Protein AF-A0ABD0NIB5-F1 (afdb_monomer)

Nearest PDB structures (foldseek):
  5cr4-assembly1_A  TM=8.620E-01  e=3.767E-12  synthetic construct
  3hot-assembly1_B  TM=6.915E-01  e=9.073E-05  Drosophila mauritiana
  3hos-assembly1_B  TM=7.669E-01  e=8.879E-03  Drosophila mauritiana
  6put-assembly1_A-2  TM=5.890E-01  e=1.660E-01  Saccharolobus solfataricus P2
  6v3k-assembly1_A-2  TM=4.832E-01  e=2.432E-01  Saccharolobus solfataricus P2

Radius of g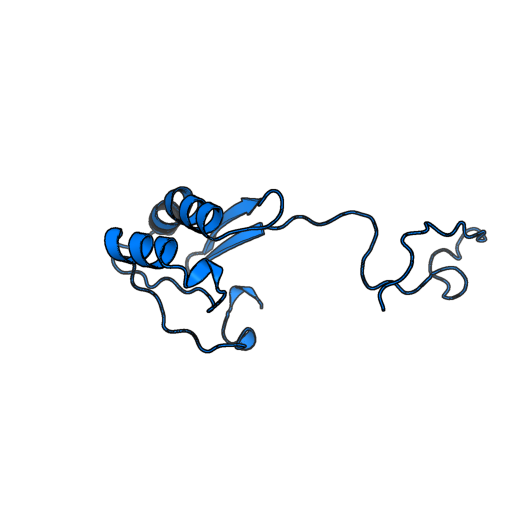yration: 20.5 Å; Cα contacts (8 Å, |Δi|>4): 111; chains: 1; bounding box: 49×28×50 Å

Secondary structure (DSSP, 8-state):
-------------TT-TT-GGG----SS-TT---EEEEEEETTEEEEEEEEPS---HHHHHHHHHHHHHHHHHHTT--S-PEE-----TTTSSHHHHHHHHHTT-EE----TT-GGG-TT--

InterPro domains:
  IPR036397 Ribonuclease H superfamily [G3DSA:3.30.420.10] (1-122)
  IPR038717 Tc1-like transposase, DDE domain [PF13358] (7-122)
  IPR052338 Transposase_5 [PTHR23022] (2-122)

Solvent-accessible surface area (backbone atoms only — not comparable to full-atom values): 8155 Å² total; per-residue (Å²): 137,86,78,82,93,69,84,80,87,74,91,72,61,92,92,42,76,83,38,71,96,60,53,78,93,70,97,70,74,94,82,73,84,86,47,74,48,73,50,68,54,98,79,43,78,40,59,73,42,82,46,84,75,83,86,45,38,67,58,48,39,51,49,44,71,74,39,47,63,55,29,37,57,77,55,63,55,64,96,78,56,75,46,77,61,68,74,50,69,44,59,66,28,69,70,29,48,49,50,34,56,77,68,70,53,45,68,49,90,61,72,80,94,50,63,91,78,38,77,89,79,110

Sequence (122 aa):
LFGLNSKPYVWRKPGTAHHLSSTVPTVKHGGGSIMLWGRFSAAGTGRLVAIEGKMNAAKYRDILDENLLQSAQDLRLGRRFTFQQDNDPKHTAKITKEWLHNNSVTVLEWPSQSPDLNPIEH

Organism: Cirrhinus mrigala (NCBI:txid683832)

Mean predicted aligned error: 9.31 Å

Structure (mmCIF, N/CA/C/O backbone):
data_AF-A0ABD0NIB5-F1
#
_entry.id   AF-A0ABD0NIB5-F1
#
loop_
_atom_site.group_PDB
_atom_site.id
_atom_site.type_symbol
_atom_site.label_atom_id
_atom_site.label_alt_id
_atom_site.label_comp_id
_atom_site.label_asym_id
_atom_site.label_entity_id
_atom_site.label_seq_id
_atom_site.pdbx_PDB_ins_code
_atom_site.Cartn_x
_atom_site.Cartn_y
_atom_site.Cartn_z
_atom_site.occupancy
_atom_site.B_iso_or_equ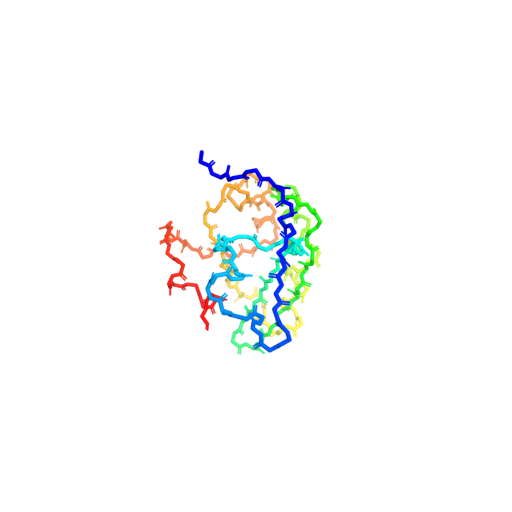iv
_atom_site.auth_seq_id
_atom_site.auth_comp_id
_atom_site.auth_asym_id
_atom_site.auth_atom_id
_atom_site.pdbx_PDB_model_num
ATOM 1 N N . LEU A 1 1 ? 31.443 -2.856 -5.467 1.00 42.91 1 LEU A N 1
ATOM 2 C CA . LEU A 1 1 ? 30.463 -3.916 -5.798 1.00 42.91 1 LEU A CA 1
ATOM 3 C C . LEU A 1 1 ? 29.286 -3.257 -6.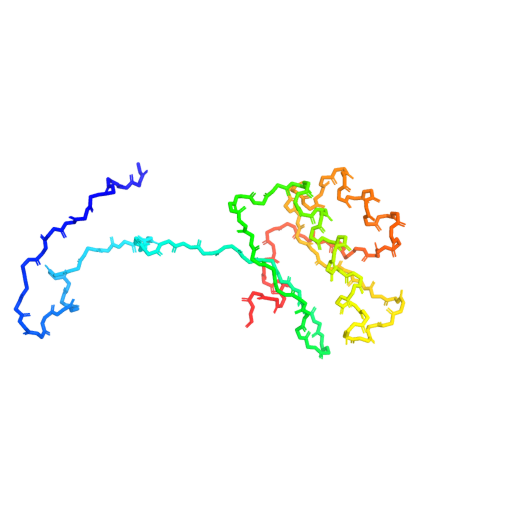507 1.00 42.91 1 LEU A C 1
ATOM 5 O O . LEU A 1 1 ? 28.873 -2.203 -6.053 1.00 42.91 1 LEU A O 1
ATOM 9 N N . PHE A 1 2 ? 28.798 -3.861 -7.592 1.00 42.81 2 PHE A N 1
ATOM 10 C CA . PHE A 1 2 ? 27.950 -3.304 -8.666 1.00 42.81 2 PHE A CA 1
ATOM 11 C C . PHE A 1 2 ? 28.723 -2.509 -9.729 1.00 42.81 2 PHE A C 1
ATOM 13 O O . PHE A 1 2 ? 29.381 -1.513 -9.445 1.00 42.81 2 PHE A O 1
ATOM 20 N N . GLY A 1 3 ? 28.713 -3.076 -10.939 1.00 44.53 3 GLY A N 1
ATOM 21 C CA . GLY A 1 3 ? 29.575 -2.733 -12.063 1.00 44.53 3 GLY A CA 1
ATOM 22 C C . GLY A 1 3 ? 29.152 -1.480 -12.821 1.00 44.53 3 GLY A C 1
ATOM 23 O O . GLY A 1 3 ? 28.017 -1.017 -12.732 1.00 44.53 3 GLY A O 1
ATOM 24 N N . LEU A 1 4 ? 30.113 -0.952 -13.577 1.00 46.78 4 LEU A N 1
ATOM 25 C CA . LEU A 1 4 ? 29.956 0.165 -14.500 1.00 46.78 4 LEU A CA 1
ATOM 26 C C . LEU A 1 4 ? 28.798 -0.106 -15.470 1.00 46.78 4 LEU A C 1
ATOM 28 O O . LEU A 1 4 ? 28.734 -1.161 -16.096 1.00 46.78 4 LEU A O 1
ATOM 32 N N . ASN A 1 5 ? 27.904 0.872 -15.606 1.00 50.88 5 ASN A N 1
ATOM 33 C CA . ASN A 1 5 ? 26.737 0.850 -16.489 1.00 50.88 5 ASN A CA 1
ATOM 34 C C . ASN A 1 5 ? 27.150 1.086 -17.960 1.00 50.88 5 ASN A C 1
ATOM 36 O O . ASN A 1 5 ? 26.609 1.951 -18.647 1.00 50.88 5 ASN A O 1
ATOM 40 N N . SER A 1 6 ? 28.173 0.377 -18.441 1.00 58.03 6 SER A N 1
ATOM 41 C CA . SER A 1 6 ? 28.571 0.403 -19.845 1.00 58.03 6 SER A CA 1
ATOM 42 C C . SER A 1 6 ? 27.725 -0.610 -20.618 1.00 58.03 6 SER A C 1
ATOM 44 O O . SER A 1 6 ? 27.496 -1.725 -20.160 1.00 58.03 6 SER A O 1
ATOM 46 N N . LYS A 1 7 ? 27.219 -0.223 -21.794 1.00 60.12 7 LYS A N 1
ATOM 47 C CA . LYS A 1 7 ? 26.628 -1.162 -22.757 1.00 60.12 7 LYS A CA 1
ATOM 48 C C . LYS A 1 7 ? 27.784 -1.760 -23.572 1.00 60.12 7 LYS A C 1
ATOM 50 O O . LYS A 1 7 ? 28.289 -1.056 -24.447 1.00 60.12 7 LYS A O 1
ATOM 55 N N . PRO A 1 8 ? 28.268 -2.985 -23.294 1.00 62.38 8 PRO A N 1
ATOM 56 C CA . PRO A 1 8 ? 29.322 -3.581 -24.104 1.00 62.38 8 PRO A CA 1
ATOM 57 C C . PRO A 1 8 ? 28.783 -3.870 -25.509 1.00 62.38 8 PRO A C 1
ATOM 59 O O . PRO A 1 8 ? 27.732 -4.492 -25.666 1.00 62.38 8 PRO A O 1
ATOM 62 N N . TYR A 1 9 ? 29.507 -3.429 -26.535 1.00 65.50 9 TYR A N 1
ATOM 63 C CA . TYR A 1 9 ? 29.272 -3.893 -27.899 1.00 65.50 9 TYR A CA 1
ATOM 64 C C . TYR A 1 9 ? 29.838 -5.308 -28.030 1.00 65.50 9 TYR A C 1
ATOM 66 O O . TYR A 1 9 ? 31.009 -5.540 -27.732 1.00 65.50 9 TYR A O 1
ATOM 74 N N . VAL A 1 10 ? 29.007 -6.254 -28.467 1.00 65.88 10 VAL A N 1
ATOM 75 C CA . VAL A 1 10 ? 29.398 -7.652 -28.679 1.00 65.88 10 VAL A CA 1
ATOM 76 C C . VAL A 1 10 ? 29.187 -7.993 -30.148 1.00 65.88 10 VAL A C 1
ATOM 78 O O . VAL A 1 10 ? 28.077 -7.873 -30.667 1.00 65.88 10 VAL A O 1
ATOM 81 N N . TRP A 1 11 ? 30.244 -8.438 -30.820 1.00 69.06 11 TRP A N 1
ATO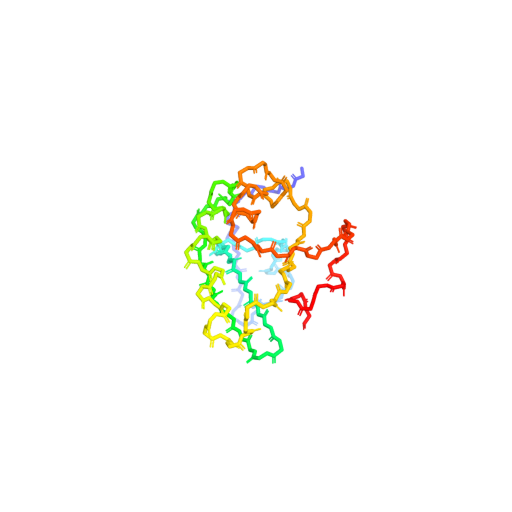M 82 C CA . TRP A 1 11 ? 30.158 -8.990 -32.169 1.00 69.06 11 TRP A CA 1
ATOM 83 C C . TRP A 1 11 ? 29.768 -10.464 -32.070 1.00 69.06 11 TRP A C 1
ATOM 85 O O . TRP A 1 11 ? 30.434 -11.235 -31.381 1.00 69.06 11 TRP A O 1
ATOM 95 N N . ARG A 1 12 ? 28.683 -10.867 -32.739 1.00 74.19 12 ARG A N 1
ATOM 96 C CA . ARG A 1 12 ? 28.191 -12.253 -32.715 1.00 74.19 12 ARG A CA 1
ATOM 97 C C . ARG A 1 12 ? 27.813 -12.741 -34.107 1.00 74.19 12 ARG A C 1
ATOM 99 O O . ARG A 1 12 ? 27.367 -11.956 -34.941 1.00 74.19 12 ARG A O 1
ATOM 106 N N . LYS A 1 13 ? 27.968 -14.045 -34.342 1.00 78.19 13 LYS A N 1
ATOM 107 C CA . LYS A 1 13 ? 27.510 -14.694 -35.576 1.00 78.19 13 LYS A CA 1
ATOM 108 C C . LYS A 1 13 ? 25.978 -14.842 -35.546 1.00 78.19 13 LYS A C 1
ATOM 110 O O . LYS A 1 13 ? 25.401 -14.967 -34.459 1.00 78.19 13 LYS A O 1
ATOM 115 N N . PRO A 1 14 ? 25.293 -14.846 -36.705 1.00 77.31 14 PRO A N 1
ATOM 116 C CA . PRO A 1 14 ? 23.875 -15.191 -36.764 1.00 77.31 14 PRO A CA 1
ATOM 117 C C . PRO A 1 14 ? 23.617 -16.534 -36.063 1.00 77.31 14 PRO A C 1
ATOM 119 O O . PRO A 1 14 ? 24.355 -17.492 -36.273 1.00 77.31 14 PRO A O 1
ATOM 122 N N . GLY A 1 15 ? 22.612 -16.589 -35.185 1.00 77.25 15 GLY A N 1
ATOM 123 C CA . GLY A 1 15 ? 22.260 -17.797 -34.425 1.00 77.25 15 GLY A CA 1
ATOM 124 C C . GLY A 1 15 ? 22.992 -18.007 -33.090 1.00 77.25 15 GLY A C 1
ATOM 125 O O . GLY A 1 15 ? 22.580 -18.870 -32.326 1.00 77.25 15 GLY A O 1
ATOM 126 N N . THR A 1 16 ? 24.009 -17.209 -32.731 1.00 76.50 16 THR A N 1
ATOM 127 C CA . THR A 1 16 ? 24.766 -17.399 -31.466 1.00 76.50 16 THR A CA 1
ATOM 128 C C . THR A 1 16 ? 24.351 -16.440 -30.347 1.00 76.50 16 THR A C 1
ATOM 130 O O . THR A 1 16 ? 25.130 -16.150 -29.441 1.00 76.50 16 THR A O 1
ATOM 133 N N . ALA A 1 17 ? 23.122 -15.918 -30.407 1.00 70.19 17 ALA A N 1
ATOM 134 C CA . ALA A 1 17 ? 22.632 -14.855 -29.528 1.00 70.19 17 ALA A CA 1
ATOM 135 C C . ALA A 1 17 ? 22.681 -15.185 -28.028 1.00 70.19 17 ALA A C 1
ATOM 137 O O . ALA A 1 17 ? 22.849 -14.270 -27.226 1.00 70.19 17 ALA A O 1
ATOM 138 N N . HIS A 1 18 ? 22.566 -16.468 -27.679 1.00 71.44 18 HIS A N 1
ATOM 139 C CA . HIS A 1 18 ? 22.516 -16.966 -26.302 1.00 71.44 18 HIS A CA 1
ATOM 140 C C . HIS A 1 18 ? 23.766 -17.762 -25.902 1.00 71.44 18 HIS A C 1
ATOM 142 O O . HIS A 1 18 ? 23.782 -18.393 -24.849 1.00 71.44 18 HIS A O 1
ATOM 148 N N . HIS A 1 19 ? 24.812 -17.769 -26.736 1.00 74.31 19 HIS A N 1
ATOM 149 C CA . HIS A 1 19 ? 26.062 -18.430 -26.377 1.00 74.31 19 HIS A CA 1
ATOM 150 C C . HIS A 1 19 ? 26.731 -17.666 -25.229 1.00 74.31 19 HIS A C 1
ATOM 152 O O . HIS A 1 19 ? 26.800 -16.438 -25.284 1.00 74.31 19 HIS A O 1
ATOM 158 N N . LEU A 1 20 ? 27.262 -18.368 -24.218 1.00 64.50 20 LEU A N 1
ATOM 159 C CA . LEU A 1 20 ? 27.852 -17.720 -23.036 1.00 64.50 20 LEU A CA 1
ATOM 160 C C . LEU A 1 20 ? 28.972 -16.733 -23.394 1.00 64.50 20 LEU A C 1
ATOM 162 O O . LEU A 1 20 ? 29.111 -15.706 -22.741 1.00 64.50 20 LEU A O 1
ATOM 166 N N . SER A 1 21 ? 29.726 -16.984 -24.470 1.00 68.94 21 SER A N 1
ATOM 167 C CA . SER A 1 21 ? 30.763 -16.054 -24.948 1.00 68.94 21 SER A CA 1
ATOM 168 C C . SER A 1 21 ? 30.208 -14.754 -25.552 1.00 68.94 21 SER A C 1
ATOM 170 O O . SER A 1 21 ? 30.974 -13.863 -25.902 1.00 68.94 21 SER A O 1
ATOM 172 N N . SER A 1 22 ? 28.890 -14.661 -25.742 1.00 64.75 22 SER A N 1
ATOM 173 C CA . SER A 1 22 ? 28.165 -13.525 -26.324 1.00 64.75 22 SER A CA 1
ATOM 174 C C . SER A 1 22 ? 27.212 -12.849 -25.328 1.00 64.75 22 SER A C 1
ATOM 176 O O . SER A 1 22 ? 26.482 -11.935 -25.712 1.00 64.75 22 SER A O 1
ATOM 178 N N . THR A 1 23 ? 27.218 -13.268 -24.057 1.00 71.19 23 THR A N 1
ATOM 179 C CA . THR A 1 23 ? 26.384 -12.703 -22.987 1.00 71.19 23 THR A CA 1
ATOM 180 C C . THR A 1 23 ? 27.231 -12.373 -21.765 1.00 71.19 23 THR A C 1
ATOM 182 O O . THR A 1 23 ? 28.021 -13.200 -21.322 1.00 71.19 23 THR A O 1
ATOM 185 N N . VAL A 1 24 ? 27.031 -11.196 -21.172 1.00 71.38 24 VAL A N 1
ATOM 186 C CA . VAL A 1 24 ? 27.595 -10.874 -19.854 1.00 71.38 24 VAL A CA 1
ATOM 187 C C . VAL A 1 24 ? 26.522 -11.162 -18.803 1.00 71.38 24 VAL A C 1
ATOM 189 O O . VAL A 1 24 ? 25.428 -10.599 -18.913 1.00 71.38 24 VAL A O 1
ATOM 192 N N . PRO A 1 25 ? 26.790 -12.011 -17.794 1.00 71.06 25 PRO A N 1
ATOM 193 C CA . PRO A 1 25 ? 25.867 -12.202 -16.685 1.00 71.06 25 PRO A CA 1
ATOM 194 C C . PRO A 1 25 ? 25.581 -10.861 -16.003 1.00 71.06 25 PRO A C 1
ATOM 196 O O . PRO A 1 25 ? 26.498 -10.165 -15.568 1.00 71.06 25 PRO A O 1
ATOM 199 N N . THR A 1 26 ? 24.307 -10.485 -15.911 1.00 69.44 26 THR A N 1
ATOM 200 C CA . THR A 1 26 ? 23.878 -9.295 -15.172 1.00 69.44 26 THR A CA 1
ATOM 201 C C . THR A 1 26 ? 22.681 -9.630 -14.299 1.00 69.44 26 THR A C 1
ATOM 203 O O . THR A 1 26 ? 21.795 -10.375 -14.704 1.00 69.44 26 THR A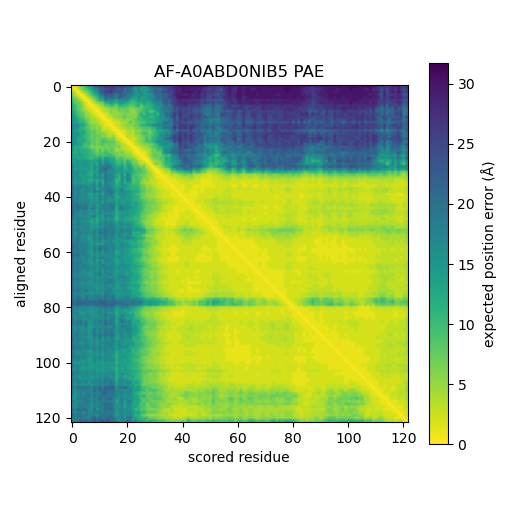 O 1
ATOM 206 N N . VAL A 1 27 ? 22.657 -9.049 -13.102 1.00 69.62 27 VAL A N 1
ATOM 207 C CA . VAL A 1 27 ? 21.533 -9.146 -12.158 1.00 69.62 27 VAL A CA 1
ATOM 208 C C . VAL A 1 27 ? 20.437 -8.114 -12.441 1.00 69.62 27 VAL A C 1
ATOM 210 O O . VAL A 1 27 ? 19.342 -8.216 -11.902 1.00 69.62 27 VAL A O 1
ATOM 213 N N . LYS A 1 28 ? 20.722 -7.095 -13.266 1.00 68.00 28 LYS A N 1
ATOM 214 C CA . LYS A 1 28 ? 19.764 -6.056 -13.666 1.00 68.00 28 LYS A CA 1
ATOM 215 C C . LYS A 1 28 ? 19.900 -5.785 -15.159 1.00 68.00 28 LYS A C 1
ATOM 217 O O . LYS A 1 28 ? 20.960 -5.369 -15.631 1.00 68.00 28 LYS A O 1
ATOM 222 N N . HIS A 1 29 ? 18.829 -6.017 -15.907 1.00 68.19 29 HIS A N 1
ATOM 223 C CA . HIS A 1 29 ? 18.769 -5.658 -17.319 1.00 68.19 29 HIS A CA 1
ATOM 224 C C . HIS A 1 29 ? 18.445 -4.164 -17.472 1.00 68.19 29 HIS A C 1
ATOM 226 O O . HIS A 1 29 ? 17.666 -3.601 -16.708 1.00 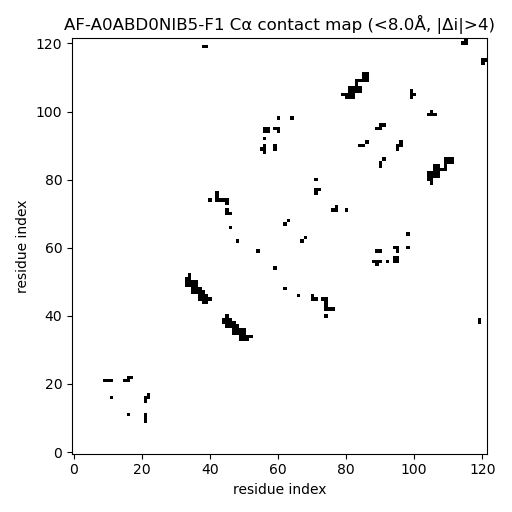68.19 29 HIS A O 1
ATOM 232 N N . GLY A 1 30 ? 19.047 -3.507 -18.467 1.00 70.06 30 GLY A N 1
ATOM 233 C CA . GLY A 1 30 ? 18.947 -2.056 -18.688 1.00 70.06 30 GLY A CA 1
ATOM 234 C C . GLY A 1 30 ? 17.606 -1.556 -19.246 1.00 70.06 30 GLY A C 1
ATOM 235 O O . GLY A 1 30 ? 17.572 -0.469 -19.812 1.00 70.06 30 GLY A O 1
ATOM 236 N N . GLY A 1 31 ? 16.531 -2.344 -19.131 1.00 76.00 31 GLY A N 1
ATOM 237 C CA . GLY A 1 31 ? 15.190 -2.025 -19.641 1.00 76.00 31 GLY A CA 1
ATOM 238 C C . GLY A 1 31 ? 14.322 -1.190 -18.692 1.00 76.00 31 GLY A C 1
ATOM 239 O O . GLY A 1 31 ? 13.193 -0.864 -19.041 1.00 76.00 31 GLY A O 1
ATOM 240 N N . GLY A 1 32 ? 14.838 -0.835 -17.511 1.00 80.19 32 GLY A N 1
ATOM 241 C CA . GLY A 1 32 ? 14.067 -0.158 -16.467 1.00 80.19 32 GLY A CA 1
ATOM 242 C C . GLY A 1 32 ? 13.205 -1.124 -15.647 1.00 80.19 32 GLY A C 1
ATOM 243 O O . GLY A 1 32 ? 13.209 -2.333 -15.867 1.00 80.19 32 GLY A O 1
ATOM 244 N N . SER A 1 33 ? 12.493 -0.585 -14.661 1.00 85.19 33 SER A N 1
ATOM 245 C CA . SER A 1 33 ? 11.581 -1.336 -13.793 1.00 85.19 33 SER A CA 1
ATOM 246 C C . SER A 1 33 ? 10.390 -0.464 -13.422 1.00 85.19 33 SER A C 1
ATOM 248 O O . SER A 1 33 ? 10.578 0.722 -13.147 1.00 85.19 33 SER A O 1
ATOM 250 N N . ILE A 1 34 ? 9.201 -1.057 -13.346 1.00 89.19 34 ILE A N 1
ATOM 251 C CA . ILE A 1 34 ? 8.026 -0.425 -12.739 1.00 89.19 34 ILE A CA 1
ATOM 252 C C . ILE A 1 34 ? 7.868 -0.916 -11.300 1.00 89.19 34 ILE A C 1
ATOM 254 O O . ILE A 1 34 ? 8.156 -2.074 -11.002 1.00 89.19 34 ILE A O 1
ATOM 258 N N . MET A 1 35 ? 7.427 -0.033 -10.407 1.00 93.44 35 MET A N 1
ATOM 259 C CA . MET A 1 35 ? 7.033 -0.396 -9.049 1.00 93.44 35 MET A CA 1
ATOM 260 C C . MET A 1 35 ? 5.510 -0.413 -8.992 1.00 93.44 35 MET A C 1
ATOM 262 O O . MET A 1 35 ? 4.869 0.529 -9.451 1.00 93.44 35 MET A O 1
ATOM 266 N N . LEU A 1 36 ? 4.935 -1.485 -8.457 1.00 94.25 36 LEU A N 1
ATOM 267 C CA . LEU A 1 36 ? 3.491 -1.655 -8.338 1.00 94.25 36 LEU A CA 1
ATOM 268 C C . LEU A 1 36 ? 3.126 -1.819 -6.865 1.00 94.25 36 LEU A C 1
ATOM 270 O O . LEU A 1 36 ? 3.834 -2.494 -6.119 1.00 94.25 36 LEU A O 1
ATOM 274 N N . TRP A 1 37 ? 2.013 -1.220 -6.460 1.00 95.56 37 TRP A N 1
ATOM 275 C CA . TRP A 1 37 ? 1.303 -1.589 -5.243 1.00 95.56 37 TRP A CA 1
ATOM 276 C C . TRP A 1 37 ? 0.035 -2.329 -5.631 1.00 95.56 37 TRP A C 1
ATOM 278 O O . TRP A 1 37 ? -0.704 -1.878 -6.504 1.00 95.56 37 TRP A O 1
ATOM 288 N N . GLY A 1 38 ? -0.215 -3.464 -4.995 1.00 94.75 38 GLY A N 1
ATOM 289 C CA . GLY A 1 38 ? -1.390 -4.276 -5.257 1.00 94.75 38 GLY A CA 1
ATOM 290 C C . GLY A 1 38 ? -1.958 -4.854 -3.976 1.00 94.75 38 GLY A C 1
ATOM 291 O O . GLY A 1 38 ? -1.296 -4.910 -2.940 1.00 94.75 38 GLY A O 1
ATOM 292 N N . ARG A 1 39 ? -3.203 -5.304 -4.073 1.00 94.56 39 ARG A N 1
ATOM 293 C CA . ARG A 1 39 ? -3.879 -6.076 -3.035 1.00 94.56 39 ARG A CA 1
ATOM 294 C C . ARG A 1 39 ? -4.800 -7.097 -3.670 1.00 94.56 39 ARG A C 1
ATOM 296 O O . ARG A 1 39 ? -5.312 -6.889 -4.768 1.00 94.56 39 ARG A O 1
ATOM 303 N N . PHE A 1 40 ? -5.092 -8.156 -2.940 1.00 96.19 40 PHE A N 1
ATOM 304 C CA . PHE A 1 40 ? -6.077 -9.147 -3.343 1.00 96.19 40 PHE A CA 1
ATOM 305 C C . PHE A 1 40 ? -6.768 -9.733 -2.111 1.00 96.19 40 PHE A C 1
ATOM 307 O O . PHE A 1 40 ? -6.463 -9.378 -0.973 1.00 96.19 40 PHE A O 1
ATOM 314 N N . SER A 1 41 ? -7.753 -10.582 -2.354 1.00 95.81 41 SER A N 1
ATOM 315 C CA . SER A 1 41 ? -8.434 -11.384 -1.344 1.00 95.81 41 SER A CA 1
ATOM 316 C C . SER A 1 41 ? -8.830 -12.722 -1.962 1.00 95.81 41 SER A C 1
ATOM 318 O O . SER A 1 41 ? -8.713 -12.903 -3.174 1.00 95.81 41 SER A O 1
ATOM 320 N N . ALA A 1 42 ? -9.413 -13.618 -1.166 1.00 94.94 42 ALA A N 1
ATOM 321 C CA . ALA A 1 42 ? -10.022 -14.839 -1.693 1.00 94.94 42 ALA A CA 1
ATOM 322 C C . ALA A 1 42 ? -11.125 -14.571 -2.744 1.00 94.94 42 ALA A C 1
ATOM 324 O O . ALA A 1 42 ? -11.394 -15.431 -3.575 1.00 94.94 42 ALA A O 1
ATOM 325 N N . ALA A 1 43 ? -11.745 -13.383 -2.739 1.00 95.62 43 ALA A N 1
ATOM 326 C CA . ALA A 1 43 ? -12.746 -12.992 -3.734 1.00 95.62 43 ALA A CA 1
ATOM 327 C C . ALA A 1 43 ? -12.139 -12.545 -5.080 1.00 95.62 43 ALA A C 1
ATOM 329 O O . ALA A 1 43 ? -12.874 -12.380 -6.050 1.00 95.62 43 ALA A O 1
ATOM 330 N N . GLY A 1 44 ? -10.821 -12.331 -5.148 1.00 95.88 44 GLY A N 1
ATOM 331 C CA . GLY A 1 44 ? -10.119 -11.896 -6.354 1.00 95.88 44 GLY A CA 1
ATOM 332 C C . GLY A 1 44 ? -9.167 -10.723 -6.128 1.00 95.88 44 GLY A C 1
ATOM 333 O O . GLY A 1 44 ? -8.864 -10.327 -4.996 1.00 95.88 44 GLY A O 1
ATOM 334 N N . THR A 1 45 ? -8.684 -10.165 -7.236 1.00 96.19 45 THR A N 1
ATOM 335 C CA . THR A 1 45 ? -7.721 -9.057 -7.272 1.00 96.19 45 THR A CA 1
ATOM 336 C C . THR A 1 45 ? -8.395 -7.719 -6.989 1.00 96.19 45 THR A C 1
ATOM 338 O O . THR A 1 45 ? -9.403 -7.385 -7.609 1.00 96.19 45 THR A O 1
ATOM 341 N N . GLY A 1 46 ? -7.821 -6.935 -6.078 1.00 94.56 46 GLY A N 1
ATOM 342 C CA . GLY A 1 46 ? -8.188 -5.533 -5.897 1.00 94.56 46 GLY A CA 1
ATOM 343 C C . GLY A 1 46 ? -7.439 -4.629 -6.876 1.00 94.56 46 GLY A C 1
ATOM 344 O O . GLY A 1 46 ? -6.898 -5.081 -7.885 1.00 94.56 46 GLY A O 1
ATOM 345 N N . ARG A 1 47 ? -7.394 -3.330 -6.570 1.00 94.69 47 ARG A N 1
ATOM 346 C CA . ARG A 1 47 ? -6.705 -2.348 -7.415 1.00 94.69 47 ARG A CA 1
ATOM 347 C C . ARG A 1 47 ? -5.190 -2.566 -7.439 1.00 94.69 47 ARG A C 1
ATOM 349 O O . ARG A 1 47 ? -4.588 -2.927 -6.427 1.00 94.69 47 ARG A O 1
ATOM 356 N N . LEU A 1 48 ? -4.598 -2.285 -8.600 1.00 95.69 48 LEU A N 1
ATOM 357 C CA . LEU A 1 48 ? -3.160 -2.298 -8.856 1.00 95.69 48 LEU A CA 1
ATOM 358 C C . LEU A 1 48 ? -2.727 -0.888 -9.273 1.00 95.69 48 LEU A C 1
ATOM 360 O O . LEU A 1 48 ? -3.285 -0.320 -10.210 1.00 95.69 48 LEU A O 1
ATOM 364 N N . VAL A 1 49 ? -1.752 -0.320 -8.568 1.00 96.19 49 VAL A N 1
ATOM 365 C CA . VAL A 1 49 ? -1.321 1.074 -8.713 1.00 96.19 49 VAL A CA 1
ATOM 366 C C . VAL A 1 49 ? 0.145 1.113 -9.120 1.00 96.19 49 VAL A C 1
ATOM 368 O O . VAL A 1 49 ? 1.004 0.588 -8.413 1.00 96.19 49 VAL A O 1
ATOM 371 N N . ALA A 1 50 ? 0.440 1.754 -10.251 1.00 95.75 50 ALA A N 1
ATOM 372 C CA . ALA A 1 50 ? 1.809 2.056 -10.648 1.00 95.75 50 ALA A CA 1
ATOM 373 C C . ALA A 1 50 ? 2.361 3.207 -9.806 1.00 95.75 50 ALA A C 1
ATOM 375 O O . ALA A 1 50 ? 1.749 4.267 -9.695 1.00 95.75 50 ALA A O 1
ATOM 376 N N . ILE A 1 51 ? 3.529 2.989 -9.212 1.00 94.75 51 ILE A N 1
ATOM 377 C CA . ILE A 1 51 ? 4.202 3.967 -8.370 1.00 94.75 51 ILE A CA 1
ATOM 378 C C . ILE A 1 51 ? 5.339 4.593 -9.161 1.00 94.75 51 ILE A C 1
ATOM 380 O O . ILE A 1 51 ? 6.313 3.933 -9.530 1.00 94.75 51 ILE A O 1
ATOM 384 N N . GLU A 1 52 ? 5.242 5.902 -9.354 1.00 92.00 52 GLU A N 1
ATOM 385 C CA . GLU A 1 52 ? 6.325 6.681 -9.931 1.00 92.00 52 GLU A CA 1
ATOM 386 C C . GLU A 1 52 ? 7.405 6.976 -8.882 1.00 92.00 52 GLU A C 1
ATOM 388 O O . GLU A 1 52 ? 7.168 7.615 -7.845 1.00 92.00 52 GLU A O 1
ATOM 393 N N . GLY A 1 53 ? 8.625 6.521 -9.169 1.00 90.12 53 GLY A N 1
ATOM 394 C CA . GLY A 1 53 ? 9.788 6.694 -8.304 1.00 90.12 53 GLY A CA 1
ATOM 395 C C . GLY A 1 53 ? 9.730 5.839 -7.035 1.00 90.12 53 GLY A C 1
ATOM 396 O O . GLY A 1 53 ? 9.168 4.749 -7.009 1.00 90.12 53 GLY A O 1
ATOM 397 N N . LYS A 1 54 ? 10.360 6.322 -5.959 1.00 89.94 54 LYS A N 1
ATOM 398 C CA . LYS A 1 54 ? 10.394 5.611 -4.675 1.00 89.94 54 LYS A CA 1
ATOM 399 C C . LYS A 1 54 ? 9.112 5.877 -3.882 1.00 89.94 54 LYS A C 1
ATOM 401 O O . LYS A 1 54 ? 8.745 7.035 -3.673 1.00 89.94 54 LYS A O 1
ATOM 406 N N . MET A 1 55 ? 8.477 4.816 -3.383 1.00 94.56 55 MET A N 1
ATOM 407 C CA . MET A 1 55 ? 7.368 4.938 -2.436 1.00 94.56 55 MET A CA 1
ATOM 408 C C . MET A 1 55 ? 7.883 5.400 -1.068 1.00 94.56 55 MET A C 1
ATOM 410 O O . MET A 1 55 ? 8.724 4.739 -0.457 1.00 94.56 55 MET A O 1
ATOM 414 N N . ASN A 1 56 ? 7.373 6.532 -0.587 1.00 96.00 56 ASN A N 1
ATOM 415 C CA . ASN A 1 56 ? 7.559 6.999 0.786 1.00 96.00 56 ASN A CA 1
ATOM 416 C C . ASN A 1 56 ? 6.252 6.819 1.580 1.00 96.00 56 ASN A C 1
ATOM 418 O O . ASN A 1 56 ? 5.234 6.413 1.022 1.00 96.00 56 ASN A O 1
ATOM 422 N N . ALA A 1 57 ? 6.277 7.116 2.880 1.00 96.81 57 ALA A N 1
ATOM 423 C CA . ALA A 1 57 ? 5.107 6.946 3.741 1.00 96.81 57 ALA A CA 1
ATOM 424 C C . ALA A 1 57 ? 3.908 7.819 3.318 1.00 96.81 57 ALA A C 1
ATOM 426 O O . ALA A 1 57 ? 2.773 7.371 3.419 1.00 96.81 57 ALA A O 1
ATOM 427 N N . ALA A 1 58 ? 4.147 9.038 2.816 1.00 97.12 58 ALA A N 1
ATOM 428 C CA . ALA A 1 58 ? 3.076 9.927 2.359 1.00 97.12 58 ALA A CA 1
ATOM 429 C C . ALA A 1 58 ? 2.354 9.344 1.138 1.00 97.12 58 ALA A C 1
ATOM 431 O O . ALA A 1 58 ? 1.148 9.138 1.197 1.00 97.12 58 ALA A O 1
ATOM 432 N N . LYS A 1 59 ? 3.113 8.949 0.105 1.00 97.19 59 LYS A N 1
ATOM 433 C CA . LYS A 1 59 ? 2.578 8.254 -1.075 1.00 97.19 59 LYS A CA 1
ATOM 434 C C . LYS A 1 59 ? 1.852 6.968 -0.696 1.00 97.19 59 LYS A C 1
ATOM 436 O O . LYS A 1 59 ? 0.816 6.667 -1.266 1.00 97.19 59 LYS A O 1
ATOM 441 N N . TYR A 1 60 ? 2.386 6.208 0.261 1.00 97.81 60 TYR A N 1
ATOM 442 C CA . TYR A 1 60 ? 1.720 5.000 0.738 1.00 97.81 60 TYR A CA 1
ATOM 443 C C . TYR A 1 60 ? 0.357 5.313 1.366 1.00 97.81 60 TYR A C 1
ATOM 445 O O . TYR A 1 60 ? -0.633 4.681 1.014 1.00 97.81 60 TYR A O 1
ATOM 453 N N . ARG A 1 61 ? 0.287 6.324 2.242 1.00 97.75 61 ARG A N 1
ATOM 454 C CA . ARG A 1 61 ? -0.975 6.785 2.833 1.00 97.75 61 ARG A CA 1
ATOM 455 C C . ARG A 1 61 ? -1.964 7.237 1.758 1.00 97.75 61 ARG A C 1
ATOM 457 O O . ARG A 1 61 ? -3.124 6.856 1.846 1.00 97.75 61 ARG A O 1
ATOM 464 N N . ASP A 1 62 ? -1.516 7.991 0.756 1.00 97.56 62 ASP A N 1
ATOM 465 C CA . ASP A 1 62 ? -2.367 8.439 -0.358 1.00 97.56 62 ASP A CA 1
ATOM 466 C C . ASP A 1 62 ? -2.921 7.242 -1.153 1.00 97.56 62 ASP A C 1
ATOM 468 O O . ASP A 1 62 ? -4.118 7.161 -1.413 1.00 97.56 62 ASP A O 1
ATOM 472 N N . ILE A 1 63 ? -2.082 6.238 -1.438 1.00 97.31 63 ILE A N 1
ATOM 473 C CA . ILE A 1 63 ? -2.515 4.995 -2.095 1.00 97.31 63 ILE A CA 1
ATOM 474 C C . ILE A 1 63 ? -3.584 4.274 -1.267 1.00 97.31 63 ILE A C 1
ATOM 476 O O . ILE A 1 63 ? -4.567 3.797 -1.838 1.00 97.31 63 ILE A O 1
ATOM 480 N N . LEU A 1 64 ? -3.416 4.185 0.058 1.00 97.25 64 LEU A N 1
ATOM 481 C CA . LEU A 1 64 ? -4.423 3.581 0.933 1.00 97.25 64 LEU A CA 1
ATOM 482 C C . LEU A 1 64 ? -5.745 4.358 0.897 1.00 97.25 64 LEU A C 1
ATOM 484 O O . LEU A 1 64 ? -6.799 3.735 0.757 1.00 97.25 64 LEU A O 1
ATOM 488 N N . ASP A 1 65 ? -5.675 5.687 0.977 1.00 97.19 65 ASP A N 1
ATOM 489 C CA . ASP A 1 65 ? -6.829 6.592 0.948 1.00 97.19 65 ASP A CA 1
ATOM 490 C C . ASP A 1 65 ? -7.661 6.412 -0.324 1.00 97.19 65 ASP A C 1
ATOM 492 O O . ASP A 1 65 ? -8.872 6.198 -0.270 1.00 97.19 65 ASP A O 1
ATOM 496 N N . GLU A 1 66 ? -6.988 6.380 -1.470 1.00 96.31 66 GLU A N 1
ATOM 497 C CA . GLU A 1 66 ? -7.633 6.292 -2.777 1.00 96.31 66 GLU A CA 1
ATOM 498 C C . GLU A 1 66 ? -8.115 4.876 -3.131 1.00 96.31 66 GLU A C 1
ATOM 500 O O . GLU A 1 66 ? -9.071 4.712 -3.894 1.00 96.31 66 GLU A O 1
ATOM 505 N N . ASN A 1 67 ? -7.447 3.827 -2.629 1.00 96.56 67 ASN A N 1
ATOM 506 C CA . ASN A 1 67 ? -7.608 2.481 -3.189 1.00 96.56 67 ASN A CA 1
ATOM 507 C C . ASN A 1 67 ? -8.046 1.413 -2.190 1.00 96.56 67 ASN A C 1
ATOM 509 O O . ASN A 1 67 ? -8.653 0.422 -2.613 1.00 96.56 67 ASN A O 1
ATOM 513 N N . LEU A 1 68 ? -7.761 1.552 -0.891 1.00 95.75 68 LEU A N 1
ATOM 514 C CA . LEU A 1 68 ? -7.986 0.466 0.063 1.00 95.75 68 LEU A CA 1
ATOM 515 C C . LEU A 1 68 ? -9.480 0.223 0.302 1.00 95.75 68 LEU A C 1
ATOM 517 O O . LEU A 1 68 ? -9.972 -0.890 0.103 1.00 95.75 68 LEU A O 1
ATOM 521 N N . LEU A 1 69 ? -10.222 1.243 0.725 1.00 94.12 69 LEU A N 1
ATOM 522 C CA . LEU A 1 69 ? -11.639 1.065 1.047 1.00 94.12 69 LEU A CA 1
ATOM 523 C C . LEU A 1 69 ? -12.458 0.763 -0.209 1.00 94.12 69 LEU A C 1
ATOM 525 O O . LEU A 1 69 ? -13.308 -0.126 -0.180 1.00 94.12 69 LEU A O 1
ATOM 529 N N . GLN A 1 70 ? -12.130 1.410 -1.329 1.00 94.44 70 GLN A N 1
ATOM 530 C CA . GLN A 1 70 ? -12.784 1.143 -2.605 1.00 94.44 70 GLN A CA 1
ATOM 531 C C . GLN A 1 70 ? -12.573 -0.305 -3.056 1.00 94.44 70 GLN A C 1
ATOM 533 O O . GLN A 1 70 ? -13.537 -0.998 -3.355 1.00 94.44 70 GLN A O 1
ATOM 538 N N . SER A 1 71 ? -11.344 -0.826 -2.980 1.00 95.56 71 SER A N 1
ATOM 539 C CA . SER A 1 71 ? -11.091 -2.236 -3.309 1.00 95.56 71 SER A CA 1
ATOM 540 C C . SER A 1 71 ? -11.840 -3.200 -2.381 1.00 95.56 71 SER A C 1
ATOM 542 O O . SER A 1 71 ? -12.211 -4.290 -2.803 1.00 95.56 71 SER A O 1
ATOM 544 N N . ALA A 1 72 ? -12.056 -2.844 -1.109 1.00 95.12 72 ALA A N 1
ATOM 545 C CA . ALA A 1 72 ? -12.829 -3.684 -0.192 1.00 95.12 72 ALA A CA 1
ATOM 546 C C . ALA A 1 72 ? -14.322 -3.717 -0.559 1.00 95.12 72 ALA A C 1
ATOM 548 O O . ALA A 1 72 ? -14.958 -4.765 -0.424 1.00 95.12 72 ALA A O 1
ATOM 549 N N . GLN A 1 73 ? -14.857 -2.596 -1.053 1.00 95.06 73 GLN A N 1
ATOM 550 C CA . GLN A 1 73 ? -16.215 -2.511 -1.590 1.00 95.06 73 GLN A CA 1
ATOM 551 C C . GLN A 1 73 ? -16.349 -3.304 -2.893 1.00 95.06 73 GLN A C 1
ATOM 553 O O . GLN A 1 73 ? -17.249 -4.136 -2.998 1.00 95.06 73 GLN A O 1
ATOM 558 N N . ASP A 1 74 ? -15.423 -3.107 -3.836 1.00 95.75 74 ASP A N 1
ATOM 559 C CA . ASP A 1 74 ? -15.409 -3.780 -5.141 1.00 95.75 74 ASP A CA 1
ATOM 560 C C . ASP A 1 74 ? -15.370 -5.312 -4.970 1.00 95.75 74 ASP A C 1
ATOM 562 O O . ASP A 1 74 ? -16.104 -6.045 -5.632 1.00 95.75 74 ASP A O 1
ATOM 566 N N . LEU A 1 75 ? -14.582 -5.794 -4.001 1.00 96.44 75 LEU A N 1
ATOM 567 C CA . LEU A 1 75 ? -14.452 -7.214 -3.648 1.00 96.44 75 LEU A CA 1
ATOM 568 C C . LEU A 1 75 ? -15.541 -7.729 -2.690 1.00 96.44 75 LEU A C 1
ATOM 570 O O . LEU A 1 75 ? -15.506 -8.892 -2.295 1.00 96.44 75 LEU A O 1
ATOM 574 N N . ARG A 1 76 ? -16.502 -6.884 -2.291 1.00 96.06 76 ARG A N 1
ATOM 575 C CA . ARG A 1 76 ? -17.613 -7.226 -1.383 1.00 96.06 76 ARG A CA 1
ATOM 576 C C . ARG A 1 76 ? -17.162 -7.887 -0.072 1.00 96.06 76 ARG A C 1
ATOM 578 O O . ARG A 1 76 ? -17.850 -8.757 0.455 1.00 96.06 76 ARG A O 1
ATOM 585 N N . LEU A 1 77 ? -16.044 -7.434 0.500 1.00 94.38 77 LEU A N 1
ATOM 586 C CA . LEU A 1 77 ? -15.472 -8.002 1.736 1.00 94.38 77 LEU A CA 1
ATOM 587 C C . LEU A 1 77 ? -16.305 -7.700 2.996 1.00 94.38 77 LEU A C 1
ATOM 589 O O . LEU A 1 77 ? -16.026 -8.206 4.081 1.00 94.38 77 LEU A O 1
ATOM 593 N N . GLY A 1 78 ? -17.331 -6.858 2.862 1.00 90.19 78 GLY A N 1
ATOM 594 C CA . GLY A 1 78 ? -18.141 -6.378 3.972 1.00 90.19 78 GLY A CA 1
ATOM 595 C C . GLY A 1 78 ? -17.414 -5.336 4.825 1.00 90.19 78 GLY A C 1
ATOM 596 O O . GLY A 1 78 ? -16.348 -4.833 4.481 1.00 90.19 78 GLY A O 1
ATOM 597 N N . ARG A 1 79 ? -18.024 -4.983 5.963 1.00 83.25 79 ARG A N 1
ATOM 598 C CA . ARG A 1 79 ? -17.517 -3.930 6.868 1.00 83.25 79 ARG A CA 1
ATOM 599 C C . ARG A 1 79 ? -16.395 -4.403 7.800 1.00 83.25 79 ARG A C 1
ATOM 601 O O . ARG A 1 79 ? -15.820 -3.582 8.498 1.00 83.25 79 ARG A O 1
ATOM 608 N N . ARG A 1 80 ? -16.131 -5.712 7.863 1.00 87.06 80 ARG A N 1
ATOM 609 C CA . ARG A 1 80 ? -15.184 -6.338 8.800 1.00 87.06 80 ARG A CA 1
ATOM 610 C C . ARG A 1 80 ? -14.155 -7.172 8.042 1.00 87.06 80 ARG A C 1
ATOM 612 O O . ARG A 1 80 ? -14.194 -8.396 8.095 1.00 87.06 80 AR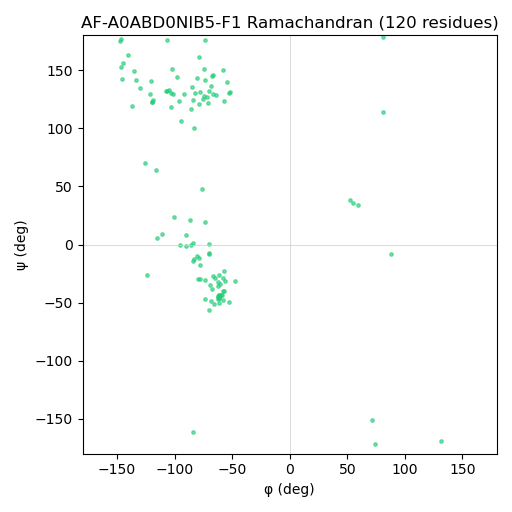G A O 1
ATOM 619 N N . PHE A 1 81 ? -13.267 -6.497 7.322 1.00 94.50 81 PHE A N 1
ATOM 620 C CA . PHE A 1 81 ? -12.087 -7.124 6.736 1.00 94.50 81 PHE A CA 1
ATOM 621 C C . PHE A 1 81 ? -10.850 -6.793 7.574 1.00 94.50 81 PHE A C 1
ATOM 623 O O . PHE A 1 81 ? -10.773 -5.726 8.183 1.00 94.50 81 PHE A O 1
ATOM 630 N N . THR A 1 82 ? -9.876 -7.698 7.562 1.00 96.62 82 THR A N 1
ATOM 631 C CA . THR A 1 82 ? -8.551 -7.457 8.136 1.00 96.62 82 THR A CA 1
ATOM 632 C C . THR A 1 82 ? -7.585 -7.142 7.004 1.00 96.62 82 THR A C 1
ATOM 634 O O . THR A 1 82 ? -7.523 -7.865 6.011 1.00 96.62 82 THR A O 1
ATOM 637 N N . PHE A 1 83 ? -6.847 -6.048 7.140 1.00 96.94 83 PHE A N 1
ATOM 638 C CA . PHE A 1 83 ? -5.820 -5.635 6.201 1.00 96.94 83 PHE A CA 1
ATOM 639 C C . PHE A 1 83 ? -4.460 -6.196 6.615 1.00 96.94 83 PHE A C 1
ATOM 641 O O . PHE A 1 83 ? -4.044 -6.040 7.758 1.00 96.94 83 PHE A O 1
ATOM 648 N N . GLN A 1 84 ? -3.760 -6.835 5.686 1.00 96.81 84 GLN A N 1
ATOM 649 C CA . GLN A 1 84 ? -2.413 -7.354 5.896 1.00 96.81 84 GLN A CA 1
ATOM 650 C C . GLN A 1 84 ? -1.408 -6.481 5.135 1.00 96.81 84 GLN A C 1
ATOM 652 O O . GLN A 1 84 ? -1.618 -6.151 3.970 1.00 96.81 84 GLN A O 1
ATOM 657 N N . GLN A 1 85 ? -0.334 -6.093 5.818 1.00 95.62 85 GLN A N 1
ATOM 658 C CA . GLN A 1 85 ? 0.814 -5.366 5.276 1.00 95.62 85 GLN A CA 1
ATOM 659 C C . GLN A 1 85 ? 2.072 -5.820 6.030 1.00 95.62 85 GLN A C 1
ATOM 661 O O . GLN A 1 85 ? 1.973 -6.229 7.186 1.00 95.62 85 GLN A O 1
ATOM 666 N N . ASP A 1 86 ? 3.242 -5.751 5.394 1.00 94.31 86 ASP A N 1
ATOM 667 C CA . ASP A 1 86 ? 4.508 -6.032 6.076 1.00 94.31 86 ASP A CA 1
ATOM 668 C C . ASP A 1 86 ? 4.921 -4.893 7.037 1.00 94.31 86 ASP A C 1
ATOM 670 O O . ASP A 1 86 ? 4.297 -3.828 7.104 1.00 94.31 86 ASP A O 1
ATOM 674 N N . ASN A 1 87 ? 6.021 -5.108 7.761 1.00 93.94 87 ASN A N 1
ATOM 675 C CA . ASN A 1 87 ? 6.558 -4.155 8.734 1.00 93.94 87 ASN A CA 1
ATOM 676 C C . ASN A 1 87 ? 7.514 -3.108 8.137 1.00 93.94 87 ASN A C 1
ATOM 678 O O . ASN A 1 87 ? 8.320 -2.536 8.877 1.00 93.94 87 ASN A O 1
ATOM 682 N N . ASP A 1 88 ? 7.478 -2.840 6.828 1.00 92.94 88 ASP A N 1
ATOM 683 C CA . ASP A 1 88 ? 8.335 -1.806 6.246 1.00 92.94 88 ASP A CA 1
ATOM 684 C C . ASP A 1 88 ? 8.134 -0.456 6.975 1.00 92.94 88 ASP A C 1
ATOM 686 O O . ASP A 1 88 ? 6.996 -0.087 7.304 1.00 92.94 88 ASP A O 1
ATOM 690 N N . PRO A 1 89 ? 9.209 0.318 7.235 1.00 95.81 89 PRO A N 1
ATOM 691 C CA . PRO A 1 89 ? 9.117 1.618 7.899 1.00 95.81 89 PRO A CA 1
ATOM 692 C C . PRO A 1 89 ? 8.035 2.556 7.344 1.00 95.81 89 PRO A C 1
ATOM 694 O O . PRO A 1 89 ? 7.456 3.336 8.098 1.00 95.81 89 PRO A O 1
ATOM 697 N N . LYS A 1 90 ? 7.722 2.491 6.043 1.00 95.25 90 LYS A N 1
ATOM 698 C CA . LYS A 1 90 ? 6.665 3.320 5.437 1.00 95.25 90 LYS A CA 1
ATOM 699 C C . LYS A 1 90 ? 5.245 2.863 5.804 1.00 95.25 90 LYS A C 1
ATOM 701 O O . LYS A 1 90 ? 4.353 3.703 5.929 1.00 95.25 90 LYS A O 1
ATOM 706 N N . HIS A 1 91 ? 5.042 1.568 6.037 1.00 95.69 91 HIS A N 1
ATOM 707 C CA . HIS A 1 91 ? 3.761 0.992 6.464 1.00 95.69 91 HIS A CA 1
ATOM 708 C C . HIS A 1 91 ? 3.526 1.189 7.968 1.00 95.69 91 HIS A C 1
ATOM 710 O O . HIS A 1 91 ? 2.395 1.343 8.424 1.00 95.69 91 HIS A O 1
ATOM 716 N N . THR A 1 92 ? 4.611 1.248 8.745 1.00 95.00 92 THR A N 1
ATOM 717 C CA . THR A 1 92 ? 4.576 1.449 10.201 1.00 95.00 92 THR A CA 1
ATOM 718 C C . THR A 1 92 ? 4.750 2.910 10.633 1.00 95.00 92 THR A C 1
ATOM 720 O O . THR A 1 92 ? 4.695 3.206 11.833 1.00 95.00 92 THR A O 1
ATOM 723 N N . ALA A 1 93 ? 4.916 3.827 9.675 1.00 97.50 93 ALA A N 1
ATOM 724 C CA . ALA A 1 93 ? 5.011 5.263 9.904 1.00 97.50 93 ALA A CA 1
ATOM 725 C C . ALA A 1 93 ? 3.766 5.818 10.614 1.00 97.50 93 ALA A C 1
ATOM 727 O O . ALA A 1 93 ? 2.648 5.338 10.418 1.00 97.50 93 ALA A O 1
ATOM 728 N N . LYS A 1 94 ? 3.954 6.888 11.399 1.00 98.00 94 LYS A N 1
ATOM 729 C CA . LYS A 1 94 ? 2.882 7.530 12.177 1.00 98.00 94 LYS A CA 1
ATOM 730 C C . LYS A 1 94 ? 1.672 7.899 11.310 1.00 98.00 94 LYS A C 1
ATOM 732 O O . LYS A 1 94 ? 0.564 7.499 11.637 1.00 98.00 94 LYS A O 1
ATOM 737 N N . ILE A 1 95 ? 1.904 8.560 10.175 1.00 98.00 95 ILE A N 1
ATOM 738 C CA . ILE A 1 95 ? 0.838 8.989 9.255 1.00 98.00 95 ILE A CA 1
ATOM 739 C C . ILE A 1 95 ? 0.017 7.817 8.699 1.00 98.00 95 ILE A C 1
ATOM 741 O O . ILE A 1 95 ? -1.190 7.935 8.512 1.00 98.00 95 ILE A O 1
ATOM 745 N N . THR A 1 96 ? 0.658 6.670 8.477 1.00 97.88 96 THR A N 1
ATOM 746 C CA . THR A 1 96 ? 0.007 5.461 7.974 1.00 97.88 96 THR A CA 1
ATOM 747 C C . THR A 1 96 ? -0.843 4.825 9.069 1.00 97.88 96 THR A C 1
ATOM 749 O O . THR A 1 96 ? -2.009 4.510 8.847 1.00 97.88 96 THR A O 1
ATOM 752 N N . LYS A 1 97 ? -0.282 4.689 10.277 1.00 97.62 97 LYS A N 1
ATOM 753 C CA . LYS A 1 97 ? -0.992 4.152 11.446 1.00 97.62 97 LYS A CA 1
ATOM 754 C C . LYS A 1 97 ? -2.200 5.008 11.825 1.00 97.62 97 LYS A C 1
ATOM 756 O O . LYS A 1 97 ? -3.264 4.461 12.093 1.00 97.62 97 LYS A O 1
ATOM 761 N N . GLU A 1 98 ? -2.049 6.331 11.810 1.00 98.31 98 GLU A N 1
ATOM 762 C CA . GLU A 1 98 ? -3.144 7.272 12.066 1.00 98.31 98 GLU A CA 1
ATOM 763 C C . GLU A 1 98 ? -4.246 7.147 11.014 1.00 98.31 98 GLU A C 1
ATOM 765 O O . GLU A 1 98 ? -5.417 7.076 11.374 1.00 98.31 98 GLU A O 1
ATOM 770 N N . TRP A 1 99 ? -3.894 7.049 9.727 1.00 98.12 99 TRP A N 1
ATOM 771 C CA . TRP A 1 99 ? -4.887 6.850 8.671 1.00 98.12 99 TRP A CA 1
ATOM 772 C C . TRP A 1 99 ? -5.656 5.531 8.846 1.00 98.12 99 TRP A C 1
ATOM 774 O O . TRP A 1 99 ? -6.885 5.535 8.782 1.00 98.12 99 TRP A O 1
ATOM 784 N N . LEU A 1 100 ? -4.960 4.422 9.130 1.00 97.31 100 LEU A N 1
ATOM 785 C CA . LEU A 1 100 ? -5.581 3.109 9.360 1.00 97.31 100 LEU A CA 1
ATOM 786 C C . LEU A 1 100 ? -6.531 3.142 10.564 1.00 97.31 100 LEU A C 1
ATOM 788 O O . LEU A 1 100 ? -7.664 2.670 10.473 1.00 97.31 100 LEU A O 1
ATOM 792 N N . HIS A 1 101 ? -6.094 3.761 11.662 1.00 97.31 101 HIS A N 1
ATOM 793 C CA . HIS A 1 101 ? -6.905 3.951 12.861 1.00 97.31 101 HIS A CA 1
ATOM 794 C C . HIS A 1 101 ? -8.155 4.799 12.581 1.00 97.31 101 HIS A C 1
ATOM 796 O O . HIS A 1 101 ? -9.270 4.382 12.889 1.00 97.31 101 HIS A O 1
ATOM 802 N N . ASN A 1 102 ? -7.992 5.962 11.945 1.00 97.31 102 ASN A N 1
ATOM 803 C CA . ASN A 1 102 ? -9.092 6.891 11.674 1.00 97.31 102 ASN A CA 1
ATOM 804 C C . ASN A 1 102 ? -10.131 6.306 10.706 1.00 97.31 102 ASN A C 1
ATOM 806 O O . ASN A 1 102 ? -11.312 6.626 10.809 1.00 97.31 102 ASN A O 1
ATOM 810 N N . ASN A 1 103 ? -9.711 5.408 9.814 1.00 95.38 103 ASN A N 1
ATOM 811 C CA . ASN A 1 103 ? -10.596 4.688 8.899 1.00 95.38 103 ASN A CA 1
ATOM 812 C C . ASN A 1 103 ? -11.117 3.358 9.469 1.00 95.38 103 ASN A C 1
ATOM 814 O O . ASN A 1 103 ? -11.765 2.600 8.750 1.00 95.38 103 ASN A O 1
ATOM 818 N N . SER A 1 104 ? -10.868 3.069 10.754 1.00 95.44 104 SER A N 1
ATOM 819 C CA . SER A 1 104 ? -11.307 1.837 11.429 1.00 95.44 104 SER A CA 1
ATOM 820 C C . SER A 1 104 ? -10.863 0.555 10.711 1.00 95.44 104 SER A C 1
ATOM 822 O O . SER A 1 104 ? -11.587 -0.441 10.679 1.00 95.44 104 SER A O 1
ATOM 824 N N . VAL A 1 105 ? -9.668 0.575 10.117 1.00 95.88 105 VAL A N 1
ATOM 825 C CA . VAL A 1 105 ? -9.094 -0.578 9.422 1.00 95.88 105 VAL A CA 1
ATOM 826 C C . VAL A 1 105 ? -8.364 -1.450 10.436 1.00 95.88 105 VAL A C 1
ATOM 828 O O . VAL A 1 105 ? -7.368 -1.037 11.030 1.00 95.88 105 VAL A O 1
ATOM 831 N N . THR A 1 106 ? -8.837 -2.681 10.625 1.00 96.00 106 THR A N 1
ATOM 832 C CA . THR A 1 106 ? -8.113 -3.683 11.413 1.00 96.00 106 THR A CA 1
ATOM 833 C C . THR A 1 106 ? -6.893 -4.154 10.634 1.00 96.00 106 THR A C 1
ATOM 835 O O . THR A 1 106 ? -7.026 -4.585 9.492 1.00 96.00 106 THR A O 1
ATOM 838 N N . VAL A 1 107 ? -5.713 -4.091 11.250 1.00 96.88 107 VAL A N 1
ATOM 839 C CA . VAL A 1 107 ? -4.449 -4.532 10.646 1.00 96.88 107 VAL A CA 1
ATOM 840 C C . VAL A 1 107 ? -4.039 -5.866 11.260 1.00 96.88 107 VAL A C 1
ATOM 842 O O . VAL A 1 107 ? -4.086 -6.017 12.479 1.00 96.88 107 VAL A O 1
ATOM 845 N N . LEU A 1 108 ? -3.650 -6.828 10.426 1.00 96.50 108 LEU A N 1
ATOM 846 C CA . LEU A 1 108 ? -3.095 -8.101 10.873 1.00 96.50 108 LEU A CA 1
ATOM 847 C C . LEU A 1 108 ? -1.699 -7.875 11.464 1.00 96.50 108 LEU A C 1
ATOM 849 O O . LEU A 1 108 ? -0.865 -7.220 10.841 1.00 96.50 108 LEU A O 1
ATOM 853 N N . GLU A 1 109 ? -1.434 -8.441 12.641 1.00 94.75 109 GLU A N 1
ATOM 854 C CA . GLU A 1 109 ? -0.076 -8.487 13.179 1.00 94.75 109 GLU A CA 1
ATOM 855 C C . GLU A 1 109 ? 0.810 -9.337 12.263 1.00 94.75 109 GLU A C 1
ATOM 857 O O . GLU A 1 109 ? 0.454 -10.461 11.909 1.00 94.75 109 GLU A O 1
ATOM 862 N N . TRP A 1 110 ? 1.954 -8.786 11.857 1.00 95.19 110 TRP A N 1
ATOM 863 C CA . TRP A 1 110 ? 2.822 -9.417 10.872 1.00 95.19 110 TRP A CA 1
ATOM 864 C C . TRP A 1 110 ? 4.224 -9.659 11.440 1.00 95.19 110 TRP A C 1
ATOM 866 O O . TRP A 1 110 ? 4.829 -8.719 11.964 1.00 95.19 110 TRP A O 1
ATOM 876 N N . PRO A 1 111 ? 4.786 -10.874 11.334 1.00 93.62 111 PRO A N 1
ATOM 877 C CA . PRO A 1 111 ? 6.177 -11.121 11.690 1.00 93.62 111 PRO A CA 1
ATOM 878 C C . PRO A 1 111 ? 7.139 -10.535 10.643 1.00 93.62 111 PRO A C 1
ATOM 880 O O . PRO A 1 111 ? 6.901 -10.551 9.435 1.00 93.62 111 PRO A O 1
ATOM 883 N N . SER A 1 112 ? 8.255 -9.977 11.110 1.00 90.81 112 SER A N 1
ATOM 884 C CA . SER A 1 112 ? 9.287 -9.438 10.220 1.00 90.81 112 SER A CA 1
ATOM 885 C C . SER A 1 112 ? 9.978 -10.554 9.433 1.00 90.81 112 SER A C 1
ATOM 887 O O . SER A 1 112 ? 10.238 -11.619 9.978 1.00 90.81 112 SER A O 1
ATOM 889 N N . GLN A 1 113 ? 10.353 -10.265 8.180 1.00 89.19 113 GLN A N 1
ATOM 890 C CA . GLN A 1 113 ? 11.063 -11.200 7.289 1.00 89.19 113 GLN A CA 1
ATOM 891 C C . GLN A 1 113 ? 10.308 -12.509 6.999 1.00 89.19 113 GLN A C 1
ATOM 893 O O . GLN A 1 113 ? 10.936 -13.544 6.797 1.00 89.19 113 GLN A O 1
ATOM 898 N N . SER A 1 114 ? 8.977 -12.459 6.925 1.00 92.00 114 SER A N 1
ATOM 899 C CA . SER A 1 114 ? 8.144 -13.635 6.637 1.00 92.00 114 SER A CA 1
ATOM 900 C C . SER A 1 114 ? 7.383 -13.497 5.311 1.00 92.00 114 SER A C 1
ATOM 902 O O . SER A 1 114 ? 6.157 -13.373 5.317 1.00 92.00 114 SER A O 1
ATOM 904 N N . PRO A 1 115 ? 8.082 -13.426 4.159 1.00 88.94 115 PRO A N 1
ATOM 905 C CA . PRO A 1 115 ? 7.428 -13.349 2.852 1.00 88.94 115 PRO A CA 1
ATOM 906 C C . PRO A 1 115 ? 6.670 -14.638 2.504 1.00 88.94 115 PRO A C 1
ATOM 908 O O . PRO A 1 115 ? 5.669 -14.577 1.806 1.00 88.94 115 PRO A O 1
ATOM 911 N N . ASP A 1 116 ? 7.101 -15.778 3.045 1.00 92.31 116 ASP A N 1
ATOM 912 C CA . ASP A 1 116 ? 6.483 -17.101 2.898 1.00 92.31 116 ASP A CA 1
ATOM 913 C C . ASP A 1 116 ? 5.050 -17.168 3.442 1.00 92.3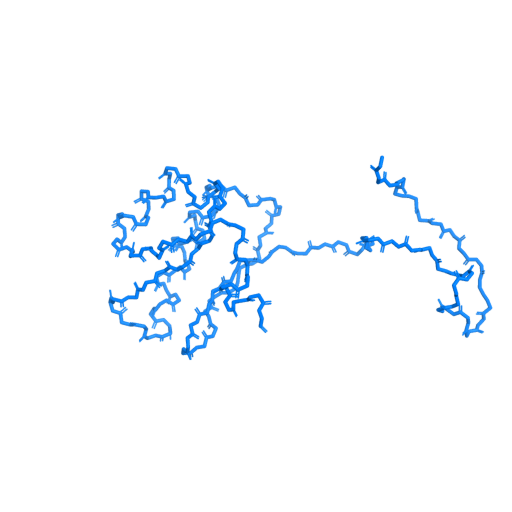1 116 ASP A C 1
ATOM 915 O O . ASP A 1 116 ? 4.230 -17.963 2.986 1.00 92.31 116 ASP A O 1
ATOM 919 N N . LEU A 1 117 ? 4.730 -16.305 4.406 1.00 89.69 117 LEU A N 1
ATOM 920 C CA . LEU A 1 117 ? 3.388 -16.201 4.964 1.00 89.69 117 LEU A CA 1
ATOM 921 C C . LEU A 1 117 ? 2.471 -15.313 4.120 1.00 89.69 117 LEU A C 1
ATOM 923 O O . LEU A 1 117 ? 1.266 -15.298 4.369 1.00 89.69 117 LEU A O 1
ATOM 927 N N . ASN A 1 118 ? 3.015 -14.553 3.161 1.00 89.94 118 ASN A N 1
ATOM 928 C CA . ASN A 1 118 ? 2.262 -13.607 2.347 1.00 89.94 118 ASN A CA 1
ATOM 929 C C . ASN A 1 118 ? 1.828 -14.256 1.025 1.00 89.94 118 ASN A C 1
ATOM 931 O O . ASN A 1 118 ? 2.642 -14.379 0.110 1.00 89.94 118 ASN A O 1
ATOM 935 N N . PRO A 1 119 ? 0.541 -14.601 0.854 1.00 88.88 119 PRO A N 1
ATOM 936 C CA . PRO A 1 119 ? 0.093 -15.275 -0.356 1.00 88.88 119 PRO A CA 1
ATOM 937 C C . PRO A 1 119 ? 0.103 -14.387 -1.613 1.00 88.88 119 PRO A C 1
ATOM 939 O O . PRO A 1 119 ? -0.273 -14.870 -2.668 1.00 88.88 119 PRO A O 1
ATOM 942 N N . ILE A 1 120 ? 0.512 -13.109 -1.546 1.00 88.31 120 ILE A N 1
ATOM 943 C CA . ILE A 1 120 ? 0.767 -12.305 -2.759 1.00 88.31 120 ILE A CA 1
ATOM 944 C C . ILE A 1 120 ? 2.116 -12.637 -3.422 1.00 88.31 120 ILE A C 1
ATOM 946 O O . ILE A 1 120 ? 2.330 -12.277 -4.577 1.00 88.31 120 ILE A O 1
ATOM 950 N N . GLU A 1 121 ? 3.028 -13.284 -2.691 1.00 85.44 121 GLU A N 1
ATOM 951 C CA . GLU A 1 121 ? 4.375 -13.632 -3.165 1.00 85.44 121 GLU A CA 1
ATOM 952 C C . GLU A 1 121 ? 4.423 -15.022 -3.840 1.00 85.44 121 GLU A C 1
ATOM 954 O O . GLU A 1 121 ? 5.486 -15.452 -4.302 1.00 85.44 121 GLU A O 1
ATOM 959 N N . HIS A 1 122 ? 3.287 -15.736 -3.891 1.00 80.56 122 HIS A N 1
ATOM 960 C CA . HIS A 1 122 ? 3.152 -17.128 -4.341 1.00 80.56 122 HIS A CA 1
ATOM 961 C C . HIS A 1 122 ? 1.974 -17.31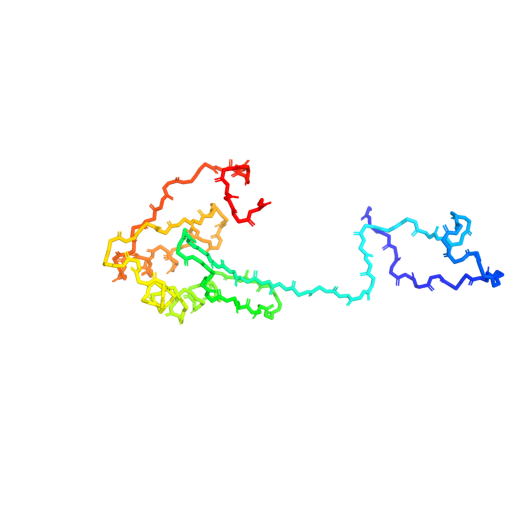0 -5.301 1.00 80.56 122 HIS A C 1
ATOM 963 O O . HIS A 1 122 ? 2.138 -18.095 -6.263 1.00 80.56 122 HIS A O 1
#

pLDDT: mean 87.02, std 13.76, range [42.81, 98.31]

Foldseek 3Di:
DDDDPDDDDFDDDPPCCPPPSRDDDDPDDPPDDWDWDWDADPLGTFDIDTDDDDDALVNVLVCCVVGVVVRCVVSVVPPDDEAEDAPPCSCVPPSNVVSCVVSVHHYDDDDHPPVVVPVVND